Protein AF-A0A0U3NGF5-F1 (afdb_monomer_lite)

Radius of gyration: 21.77 Å; chains: 1; bounding box: 47×37×64 Å

InterPro domains:
  IPR000551 MerR-type HTH domain [PF13411] (2-47)
  IPR000551 MerR-type HTH domain [PS50937] (1-52)
  IPR009061 Putative DNA-binding domain superfamily [SSF46955] (2-95)
  IPR047057 MerR transcriptional regulator [PTHR30204] (2-92)

Secondary structure (DSSP, 8-state):
-HHHHHTTSS-EEE-TTS-EEE-THHHHHHHHHHHHHHTT--HHHHHHS-HHHHSSTT----HHHHHHHHHHHHHHHHHHHHHHHHHHHHHHHHHHHHTT--

Structure (mmCIF, N/CA/C/O backbone):
data_AF-A0A0U3NGF5-F1
#
_entry.id   AF-A0A0U3NGF5-F1
#
loop_
_atom_site.group_PDB
_atom_site.id
_atom_site.type_symbol
_atom_site.label_atom_id
_atom_site.label_alt_id
_atom_site.label_comp_id
_atom_site.label_asym_id
_atom_site.label_entity_id
_atom_site.label_seq_id
_atom_site.pdbx_PDB_ins_code
_atom_site.Cartn_x
_atom_site.Cartn_y
_atom_site.Cartn_z
_atom_site.occupancy
_atom_site.B_iso_or_equiv
_atom_site.auth_seq_id
_atom_site.auth_comp_id
_atom_site.auth_asym_id
_atom_site.auth_atom_id
_atom_site.pdbx_PDB_model_num
ATOM 1 N N . MET A 1 1 ? 10.186 -15.246 -5.163 1.00 64.12 1 MET A N 1
ATOM 2 C CA . MET A 1 1 ? 10.556 -15.187 -6.600 1.00 64.12 1 MET A CA 1
ATOM 3 C C . MET A 1 1 ? 9.510 -15.867 -7.487 1.00 64.12 1 MET A C 1
ATOM 5 O O . MET A 1 1 ? 8.837 -15.147 -8.202 1.00 64.12 1 MET A O 1
ATOM 9 N N . ARG A 1 2 ? 9.282 -17.195 -7.412 1.00 70.50 2 ARG A N 1
ATOM 10 C CA . ARG A 1 2 ? 8.282 -17.884 -8.273 1.00 70.50 2 ARG A CA 1
ATOM 11 C C . ARG A 1 2 ? 6.847 -17.351 -8.148 1.00 70.50 2 ARG A C 1
ATOM 13 O O . ARG A 1 2 ? 6.159 -17.255 -9.151 1.00 70.50 2 ARG A O 1
ATOM 20 N N . HIS A 1 3 ? 6.423 -16.982 -6.940 1.00 71.56 3 HIS A N 1
ATOM 21 C CA . HIS A 1 3 ? 5.113 -16.365 -6.711 1.00 71.56 3 HIS A CA 1
ATOM 22 C C . HIS A 1 3 ? 4.965 -15.029 -7.468 1.00 71.56 3 HIS A C 1
ATOM 24 O O . HIS A 1 3 ? 3.988 -14.829 -8.173 1.00 71.56 3 HIS A O 1
ATOM 30 N N . TYR A 1 4 ? 5.985 -14.165 -7.427 1.00 66.75 4 TYR A N 1
ATOM 31 C CA . TYR A 1 4 ? 5.991 -12.882 -8.142 1.00 66.75 4 TYR A CA 1
ATOM 32 C C . TYR A 1 4 ? 6.118 -13.030 -9.669 1.00 66.75 4 TYR A C 1
ATOM 34 O O . TYR A 1 4 ? 5.528 -12.250 -10.405 1.00 66.75 4 TYR A O 1
ATOM 42 N N . ASP A 1 5 ? 6.840 -14.048 -10.145 1.00 63.97 5 ASP A N 1
ATOM 43 C CA . ASP A 1 5 ? 6.903 -14.424 -11.569 1.00 63.97 5 ASP A CA 1
ATOM 44 C C . ASP A 1 5 ? 5.527 -14.872 -12.091 1.00 63.97 5 ASP A C 1
ATOM 46 O O . ASP A 1 5 ? 5.074 -14.407 -13.131 1.00 63.97 5 ASP A O 1
ATOM 50 N N . GLY A 1 6 ? 4.801 -15.693 -11.321 1.00 61.81 6 GLY A N 1
ATOM 51 C CA . GLY A 1 6 ? 3.426 -16.087 -11.655 1.00 61.81 6 GLY A CA 1
ATOM 52 C C . GLY A 1 6 ? 2.427 -14.924 -11.655 1.00 61.81 6 GLY A C 1
ATOM 53 O O . GLY A 1 6 ? 1.441 -14.963 -12.383 1.00 61.81 6 GLY A O 1
ATOM 54 N N . LEU A 1 7 ? 2.702 -13.873 -10.880 1.00 65.75 7 LEU A N 1
ATOM 55 C CA . LEU A 1 7 ? 1.895 -12.651 -10.828 1.00 65.75 7 LEU A CA 1
ATOM 56 C C . LEU A 1 7 ? 2.300 -11.606 -11.883 1.00 65.75 7 LEU A C 1
ATOM 58 O O . LEU A 1 7 ? 1.689 -10.541 -11.938 1.00 65.75 7 LEU A O 1
ATOM 62 N N . GLY A 1 8 ? 3.313 -11.882 -12.715 1.00 66.81 8 GLY A N 1
ATOM 63 C CA . GLY A 1 8 ? 3.821 -10.948 -13.729 1.00 66.81 8 GLY A CA 1
ATOM 64 C C . GLY A 1 8 ? 4.616 -9.763 -13.164 1.00 66.81 8 GLY A C 1
ATOM 65 O O . GLY A 1 8 ? 4.973 -8.858 -13.909 1.00 66.81 8 GLY A O 1
ATOM 66 N N . LEU A 1 9 ? 4.911 -9.776 -11.861 1.00 65.94 9 LEU A N 1
ATOM 67 C CA . LEU A 1 9 ? 5.679 -8.744 -11.156 1.00 65.94 9 LEU A CA 1
ATOM 68 C C . LEU A 1 9 ? 7.191 -8.873 -11.383 1.00 65.94 9 LEU A C 1
ATOM 70 O O . LEU A 1 9 ? 7.933 -7.908 -11.229 1.00 65.94 9 LEU A O 1
ATOM 74 N N . LEU A 1 10 ? 7.653 -10.070 -11.747 1.00 69.88 10 LEU A N 1
ATOM 75 C CA . LEU A 1 10 ? 9.025 -10.333 -12.165 1.00 69.88 10 LEU A CA 1
ATOM 76 C C . LEU A 1 10 ? 9.004 -11.015 -13.526 1.00 69.88 10 LEU A C 1
ATOM 78 O O . LEU A 1 10 ? 8.241 -11.953 -13.731 1.00 69.88 10 LEU A O 1
ATOM 82 N N . GLN A 1 11 ? 9.893 -10.603 -14.427 1.00 66.12 11 GLN A N 1
ATOM 83 C CA . GLN A 1 11 ? 10.142 -11.348 -15.658 1.00 66.12 11 GLN A CA 1
ATOM 84 C C . GLN A 1 11 ? 11.303 -12.320 -15.454 1.00 66.12 11 GLN A C 1
ATOM 86 O O . GLN A 1 11 ? 12.463 -11.914 -15.306 1.00 66.12 11 GLN A O 1
ATOM 91 N N . SER A 1 12 ? 10.999 -13.617 -15.466 1.00 71.19 12 SER A N 1
ATOM 92 C CA . SER A 1 12 ? 12.008 -14.648 -15.692 1.00 71.19 12 SER A CA 1
ATOM 93 C C . SER A 1 12 ? 12.272 -14.838 -17.186 1.00 71.19 12 SER A C 1
ATOM 95 O O . SER A 1 12 ? 11.398 -14.658 -18.030 1.00 71.19 12 SER A O 1
ATOM 97 N N . PHE A 1 13 ? 13.498 -15.229 -17.520 1.00 73.69 13 PHE A N 1
ATOM 98 C CA . PHE A 1 13 ? 13.841 -15.737 -18.845 1.00 73.69 13 PHE A CA 1
ATOM 99 C C . PHE A 1 13 ? 14.357 -17.167 -18.710 1.00 73.69 13 PHE A C 1
ATOM 101 O O . PHE A 1 13 ? 14.879 -17.561 -17.661 1.00 73.69 13 PHE A O 1
ATOM 108 N N . ARG A 1 14 ? 14.185 -17.971 -19.759 1.00 77.88 14 ARG A N 1
ATOM 109 C CA . ARG A 1 14 ? 14.779 -19.308 -19.807 1.00 77.88 14 ARG A CA 1
ATOM 110 C C . ARG A 1 14 ? 16.243 -19.164 -20.199 1.00 77.88 14 ARG A C 1
ATOM 112 O O . ARG A 1 14 ? 16.543 -18.535 -21.207 1.00 77.88 14 ARG A O 1
ATOM 119 N N . ALA A 1 15 ? 17.135 -19.691 -19.369 1.00 73.88 15 ALA A N 1
ATOM 120 C CA . ALA A 1 15 ? 18.531 -19.858 -19.745 1.00 73.88 15 ALA A CA 1
ATOM 121 C C . ALA A 1 15 ? 18.685 -21.102 -20.637 1.00 73.88 15 ALA A C 1
ATOM 123 O O . ALA A 1 15 ? 17.798 -21.957 -20.664 1.00 73.88 15 ALA A O 1
ATOM 124 N N . ASP A 1 16 ? 19.820 -21.220 -21.323 1.00 77.31 16 ASP A N 1
ATOM 125 C CA . ASP A 1 16 ? 20.103 -22.309 -22.277 1.00 77.31 16 ASP A CA 1
ATOM 126 C C . ASP A 1 16 ? 20.035 -23.710 -21.644 1.00 77.31 16 ASP A C 1
ATOM 128 O O . ASP A 1 16 ? 19.823 -24.708 -22.322 1.00 77.31 16 ASP A O 1
ATOM 132 N N . ASN A 1 17 ? 20.146 -23.786 -20.316 1.00 78.94 17 ASN A N 1
ATOM 133 C CA . ASN A 1 17 ? 19.996 -25.009 -19.530 1.00 78.94 17 ASN A CA 1
ATOM 134 C C . ASN A 1 17 ? 18.535 -25.341 -19.151 1.00 78.94 1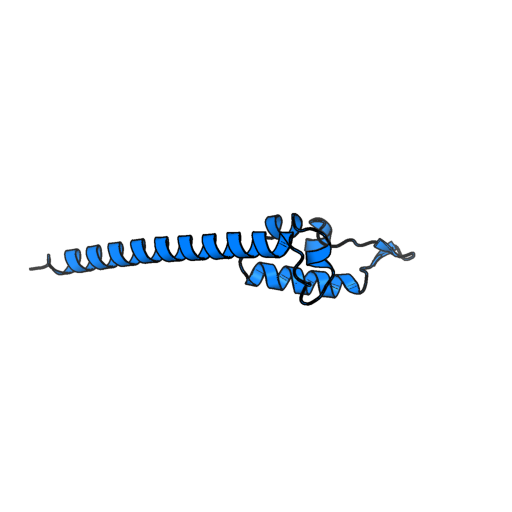7 ASN A C 1
ATOM 136 O O . ASN A 1 17 ? 18.301 -26.231 -18.338 1.00 78.94 17 ASN A O 1
ATOM 140 N N . GLY A 1 18 ? 17.549 -24.605 -19.670 1.00 75.00 18 GLY A N 1
ATOM 141 C CA . GLY A 1 18 ? 16.121 -24.817 -19.408 1.00 75.00 18 GLY A CA 1
ATOM 142 C C . GLY A 1 18 ? 15.619 -24.287 -18.059 1.00 75.00 18 GLY A C 1
ATOM 143 O O . GLY A 1 18 ? 14.409 -24.284 -17.816 1.00 75.00 18 GLY A O 1
ATOM 144 N N . TYR A 1 19 ? 16.503 -23.785 -17.190 1.00 77.50 19 TYR A N 1
ATOM 145 C CA . TYR A 1 19 ? 16.118 -23.228 -15.894 1.00 77.50 19 TYR A CA 1
ATOM 146 C C . TYR A 1 19 ? 15.659 -21.768 -16.012 1.00 77.50 19 TYR A C 1
ATOM 148 O O . TYR A 1 19 ? 16.141 -20.995 -16.845 1.00 77.50 19 TYR A O 1
ATOM 156 N N . ARG A 1 20 ? 14.733 -21.362 -15.130 1.00 76.12 20 ARG A N 1
ATOM 157 C CA . ARG A 1 20 ? 14.337 -19.952 -14.987 1.00 76.12 20 ARG A CA 1
ATOM 158 C C . ARG A 1 20 ? 15.475 -19.166 -14.362 1.00 76.12 20 ARG A C 1
ATOM 160 O O . ARG A 1 20 ? 15.879 -19.436 -13.230 1.00 76.12 20 ARG A O 1
ATOM 167 N N . ARG A 1 21 ? 15.935 -18.153 -15.083 1.00 77.19 21 ARG A N 1
ATOM 168 C CA . ARG A 1 21 ? 16.920 -17.195 -14.611 1.00 77.19 21 ARG A CA 1
ATOM 169 C C . ARG A 1 21 ? 16.253 -15.835 -14.445 1.00 77.19 21 ARG A C 1
ATOM 171 O O . ARG A 1 21 ? 15.441 -15.408 -15.262 1.00 77.19 21 ARG A O 1
ATOM 178 N N . PHE A 1 22 ? 16.602 -15.167 -13.356 1.00 73.25 22 PHE A N 1
ATOM 179 C CA . PHE A 1 22 ? 16.149 -13.818 -13.052 1.00 73.25 22 PHE A CA 1
ATOM 180 C C . PHE A 1 22 ? 17.307 -12.850 -13.287 1.00 73.25 22 PHE A C 1
ATOM 182 O O . PHE A 1 22 ? 18.471 -13.175 -13.028 1.00 73.25 22 PHE A O 1
ATOM 189 N N . ARG A 1 23 ? 17.011 -11.659 -13.812 1.00 72.75 23 ARG A N 1
ATOM 190 C CA . ARG A 1 23 ? 18.017 -10.595 -13.928 1.00 72.75 23 ARG A CA 1
ATOM 191 C C . ARG A 1 23 ? 18.425 -10.145 -12.521 1.00 72.75 23 ARG A C 1
ATOM 193 O O . ARG A 1 23 ? 17.621 -10.236 -11.601 1.00 72.75 23 ARG A O 1
ATOM 200 N N . ARG A 1 24 ? 19.641 -9.609 -12.339 1.00 71.81 24 ARG A N 1
ATOM 201 C CA . ARG A 1 24 ? 20.075 -9.084 -11.022 1.00 71.81 24 ARG A CA 1
ATOM 202 C C . ARG A 1 24 ? 19.104 -8.027 -10.469 1.00 71.81 24 ARG A C 1
ATOM 204 O O . ARG A 1 24 ? 18.858 -8.001 -9.271 1.00 71.81 24 ARG A O 1
ATOM 211 N N . VAL A 1 25 ? 18.475 -7.251 -11.357 1.00 70.06 25 VAL A N 1
ATOM 212 C CA . VAL A 1 25 ? 17.437 -6.255 -11.026 1.00 70.06 25 VAL A CA 1
ATOM 213 C C . VAL A 1 25 ? 16.199 -6.862 -10.353 1.00 70.06 25 VAL A C 1
ATOM 215 O O . VAL A 1 25 ? 15.494 -6.158 -9.644 1.00 70.06 25 VAL A O 1
ATOM 218 N N . ALA A 1 26 ? 15.949 -8.168 -10.512 1.00 74.06 26 ALA A N 1
ATOM 219 C CA . ALA A 1 26 ? 14.818 -8.843 -9.881 1.00 74.06 26 ALA A CA 1
ATOM 220 C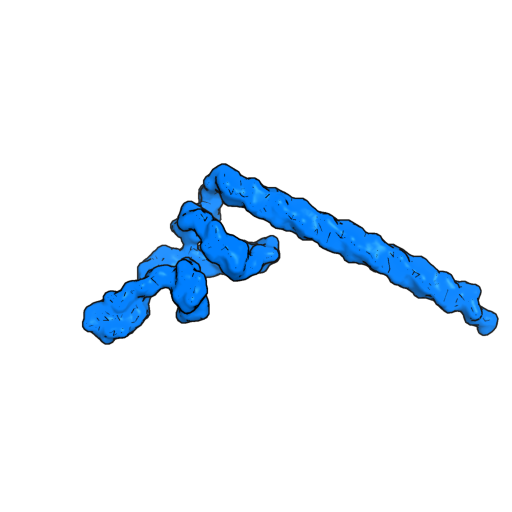 C . ALA A 1 26 ? 14.921 -8.843 -8.351 1.00 74.06 26 ALA A C 1
ATOM 222 O O . ALA A 1 26 ? 13.903 -8.858 -7.668 1.00 74.06 26 ALA A O 1
ATOM 223 N N . VAL A 1 27 ? 16.138 -8.814 -7.797 1.00 77.56 27 VAL A N 1
ATOM 224 C CA . VAL A 1 27 ? 16.330 -8.701 -6.343 1.00 77.56 27 VAL A CA 1
ATOM 225 C C . VAL A 1 27 ? 15.869 -7.328 -5.856 1.00 77.56 27 VAL A C 1
ATOM 227 O O . VAL A 1 27 ? 15.102 -7.255 -4.899 1.00 77.56 27 VAL A O 1
ATOM 230 N N . VAL A 1 28 ? 16.253 -6.266 -6.571 1.00 74.81 28 VAL A N 1
ATOM 231 C CA . VAL A 1 28 ? 15.830 -4.885 -6.291 1.00 74.81 28 VAL A CA 1
ATOM 232 C C . VAL A 1 28 ? 14.311 -4.747 -6.427 1.00 74.81 28 VAL A C 1
ATOM 234 O O . VAL A 1 28 ? 13.661 -4.217 -5.532 1.00 74.81 28 VAL A O 1
ATOM 237 N N . GLN A 1 29 ? 13.721 -5.321 -7.481 1.00 74.69 29 GLN A N 1
ATOM 238 C CA . GLN A 1 29 ? 12.266 -5.361 -7.670 1.00 74.69 29 GLN A CA 1
ATOM 239 C C . GLN A 1 29 ? 11.549 -6.034 -6.492 1.00 74.69 29 GLN A C 1
ATOM 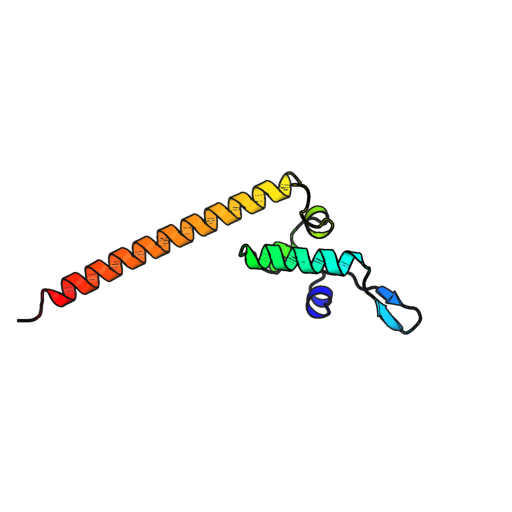241 O O . GLN A 1 29 ? 10.560 -5.506 -5.993 1.00 74.69 29 GLN A O 1
ATOM 246 N N . VAL A 1 30 ? 12.051 -7.174 -6.000 1.00 79.81 30 VAL A N 1
ATOM 247 C CA . VAL A 1 30 ? 11.449 -7.870 -4.848 1.00 79.81 30 VAL A CA 1
ATOM 248 C C . VAL A 1 30 ? 11.544 -7.045 -3.569 1.00 79.81 30 VAL A C 1
ATOM 250 O O . VAL A 1 30 ? 10.560 -6.973 -2.834 1.00 79.81 30 VAL A O 1
ATOM 253 N N . GLN A 1 31 ? 12.693 -6.423 -3.299 1.00 79.62 31 GLN A N 1
ATOM 254 C CA . GLN A 1 31 ? 12.853 -5.546 -2.135 1.00 79.62 31 GLN A CA 1
ATOM 255 C C . GLN A 1 31 ? 11.877 -4.368 -2.197 1.00 79.62 31 GLN A C 1
ATOM 257 O O . GLN A 1 31 ? 11.279 -4.004 -1.186 1.00 79.62 31 GLN A O 1
ATOM 262 N N . GLN A 1 32 ? 11.653 -3.822 -3.391 1.00 77.19 32 GLN A N 1
ATOM 263 C CA . GLN A 1 32 ? 10.748 -2.698 -3.577 1.00 77.19 32 GLN A CA 1
ATOM 264 C C . GLN A 1 32 ? 9.276 -3.095 -3.446 1.00 77.19 32 GLN A C 1
ATOM 266 O O . GLN A 1 32 ? 8.529 -2.410 -2.750 1.00 77.19 32 GLN A O 1
ATOM 271 N N . ILE A 1 33 ? 8.884 -4.253 -3.988 1.00 79.69 33 ILE A N 1
ATOM 272 C CA . ILE A 1 33 ? 7.566 -4.855 -3.737 1.00 79.69 33 ILE A CA 1
ATOM 273 C C . ILE A 1 33 ? 7.351 -5.021 -2.228 1.00 79.69 33 ILE A C 1
ATOM 275 O O . ILE A 1 33 ? 6.331 -4.580 -1.712 1.00 79.69 33 ILE A O 1
ATOM 279 N N . GLN A 1 34 ? 8.323 -5.579 -1.497 1.00 81.81 34 GLN A N 1
ATOM 280 C CA . GLN A 1 34 ? 8.214 -5.745 -0.043 1.00 81.81 34 GLN A CA 1
ATOM 281 C C . GLN A 1 34 ? 8.024 -4.415 0.695 1.00 81.81 34 GLN A C 1
ATOM 283 O O . GLN A 1 34 ? 7.203 -4.355 1.604 1.00 81.81 34 GLN A O 1
ATOM 288 N N . ARG A 1 35 ? 8.712 -3.338 0.292 1.00 80.25 35 ARG A N 1
ATOM 289 C CA . ARG A 1 35 ? 8.506 -2.008 0.894 1.00 80.25 35 ARG A CA 1
ATOM 290 C C . ARG A 1 35 ? 7.082 -1.495 0.694 1.00 80.25 35 ARG A C 1
ATOM 292 O O . ARG A 1 35 ? 6.511 -0.955 1.636 1.00 80.25 35 ARG A O 1
ATOM 299 N N . PHE A 1 36 ? 6.498 -1.681 -0.489 1.00 79.38 36 PHE A N 1
ATOM 300 C CA . PHE A 1 36 ? 5.107 -1.290 -0.735 1.00 79.38 36 PHE A CA 1
ATOM 301 C C . PHE A 1 36 ? 4.119 -2.130 0.073 1.00 79.38 36 PHE A C 1
ATOM 303 O O . PHE A 1 36 ? 3.190 -1.576 0.653 1.00 79.38 36 PHE A O 1
ATOM 310 N N . LEU A 1 37 ? 4.354 -3.438 0.194 1.00 82.62 37 LEU A N 1
ATOM 311 C CA . LEU A 1 37 ? 3.529 -4.291 1.051 1.00 82.62 37 LEU A CA 1
ATOM 312 C C . LEU A 1 37 ? 3.593 -3.843 2.520 1.00 82.62 37 LEU A C 1
ATOM 314 O O . LEU A 1 37 ? 2.560 -3.745 3.174 1.00 82.62 37 LEU A O 1
ATOM 318 N N . THR A 1 38 ? 4.779 -3.488 3.025 1.00 82.00 38 THR A N 1
ATOM 319 C CA . THR A 1 38 ? 4.936 -2.929 4.381 1.00 82.00 38 THR A CA 1
ATOM 320 C C . THR A 1 38 ? 4.258 -1.566 4.536 1.00 82.00 38 THR A C 1
ATOM 322 O O . THR A 1 38 ? 3.726 -1.268 5.600 1.00 82.00 38 THR A O 1
ATOM 325 N N . ALA A 1 39 ? 4.227 -0.749 3.481 1.00 78.19 39 ALA A N 1
ATOM 326 C CA . ALA A 1 39 ? 3.484 0.513 3.452 1.00 78.19 39 ALA A CA 1
ATOM 327 C C . ALA A 1 39 ? 1.957 0.320 3.320 1.00 78.19 39 ALA A C 1
ATOM 329 O O . ALA A 1 39 ? 1.213 1.295 3.249 1.00 78.19 39 ALA A O 1
ATOM 330 N N . GLY A 1 40 ? 1.484 -0.929 3.289 1.00 77.25 40 GLY A N 1
ATOM 331 C CA . GLY A 1 40 ? 0.070 -1.272 3.283 1.00 77.25 40 GLY A CA 1
ATOM 332 C C . GLY A 1 40 ? -0.549 -1.378 1.895 1.00 77.25 40 GLY A C 1
ATOM 333 O O . GLY A 1 40 ? -1.770 -1.437 1.815 1.00 77.25 40 GLY A O 1
ATOM 334 N N . PHE A 1 41 ? 0.234 -1.396 0.815 1.00 80.56 41 PHE A N 1
ATOM 335 C CA . PHE A 1 41 ? -0.289 -1.696 -0.520 1.00 80.56 41 PHE A CA 1
ATOM 336 C C . PHE A 1 41 ? -0.518 -3.199 -0.695 1.00 80.56 41 PHE A C 1
ATOM 338 O O . PHE A 1 41 ? 0.175 -4.035 -0.116 1.00 80.56 41 PHE A O 1
ATOM 345 N N . THR A 1 42 ? -1.481 -3.550 -1.533 1.00 81.56 42 THR A N 1
ATOM 346 C CA . THR A 1 42 ? -1.763 -4.922 -1.954 1.00 81.56 42 THR A CA 1
ATOM 347 C C . THR A 1 42 ? -0.891 -5.322 -3.144 1.00 81.56 42 THR A C 1
ATOM 349 O O . THR A 1 42 ? -0.356 -4.486 -3.873 1.00 81.56 42 THR A O 1
ATOM 352 N N . LEU A 1 43 ? -0.759 -6.628 -3.387 1.00 77.31 43 LEU A N 1
ATOM 353 C CA . LEU A 1 43 ? -0.026 -7.134 -4.555 1.00 77.31 43 LEU A CA 1
ATOM 354 C C . LEU A 1 43 ? -0.659 -6.711 -5.888 1.00 77.31 43 LEU A C 1
ATOM 356 O O . LEU A 1 43 ? 0.057 -6.546 -6.874 1.00 77.31 43 LEU A O 1
ATOM 360 N N . GLU A 1 44 ? -1.979 -6.535 -5.918 1.00 77.75 44 GLU A N 1
ATOM 361 C CA . GLU A 1 44 ? -2.725 -6.088 -7.097 1.00 77.75 44 GLU A CA 1
ATOM 362 C C . GLU A 1 44 ? -2.428 -4.620 -7.413 1.00 77.75 44 GLU A C 1
ATOM 364 O O . GLU A 1 44 ? -2.097 -4.297 -8.555 1.00 77.75 44 GLU A O 1
ATOM 369 N N . GLU A 1 45 ? -2.425 -3.754 -6.394 1.00 75.50 45 GLU A N 1
ATOM 370 C CA . GLU A 1 45 ? -1.997 -2.357 -6.530 1.00 75.50 45 GLU A CA 1
ATOM 371 C C . GLU A 1 45 ? -0.541 -2.290 -7.001 1.00 75.50 45 GLU A C 1
ATOM 373 O O . GLU A 1 45 ? -0.244 -1.625 -7.990 1.00 75.50 45 GLU A O 1
ATOM 378 N N . VAL A 1 46 ? 0.360 -3.066 -6.390 1.00 77.38 46 VAL A N 1
ATOM 379 C CA . VAL A 1 46 ? 1.780 -3.076 -6.777 1.00 77.38 46 VAL A CA 1
ATOM 380 C C . VAL A 1 46 ? 1.987 -3.565 -8.215 1.00 77.38 46 VAL A C 1
ATOM 382 O O . VAL A 1 46 ? 2.889 -3.090 -8.903 1.00 77.38 46 VAL A O 1
ATOM 385 N N . ARG A 1 47 ? 1.139 -4.473 -8.711 1.00 74.50 47 ARG A N 1
ATOM 386 C CA . ARG A 1 47 ? 1.161 -4.924 -10.112 1.00 74.50 47 ARG A CA 1
ATOM 387 C C . ARG A 1 47 ? 0.688 -3.853 -11.090 1.00 74.50 47 ARG A C 1
ATOM 389 O O . ARG A 1 47 ? 1.148 -3.844 -12.230 1.00 74.50 47 ARG A O 1
ATOM 396 N N . SER A 1 48 ? -0.208 -2.969 -10.663 1.00 72.88 48 SER A N 1
ATOM 397 C CA . SER A 1 48 ? -0.659 -1.835 -11.475 1.00 72.88 48 SER A CA 1
ATOM 398 C C . SER A 1 48 ? 0.389 -0.721 -11.595 1.00 72.88 48 SER A C 1
ATOM 400 O O . SER A 1 48 ? 0.228 0.189 -12.407 1.00 72.88 48 SER A O 1
ATOM 402 N N . PHE A 1 49 ? 1.475 -0.783 -10.815 1.00 73.25 49 PHE A N 1
ATOM 403 C CA . PHE A 1 49 ? 2.469 0.279 -10.799 1.00 73.25 49 PHE A CA 1
ATOM 404 C C . PHE A 1 49 ? 3.316 0.318 -12.079 1.00 73.25 49 PHE A C 1
ATOM 406 O O . PHE A 1 49 ? 3.754 -0.723 -12.580 1.00 73.25 49 PHE A O 1
ATOM 413 N N . PRO A 1 50 ? 3.608 1.524 -12.600 1.00 66.88 50 PRO A N 1
ATOM 414 C CA . PRO A 1 50 ? 4.485 1.687 -13.747 1.00 66.88 50 PRO A CA 1
ATOM 415 C C . PRO A 1 50 ? 5.899 1.178 -13.438 1.00 66.88 50 PRO A C 1
ATOM 417 O O . PRO A 1 50 ? 6.383 1.243 -12.308 1.00 66.88 50 PRO A O 1
ATOM 420 N N . GLY A 1 51 ? 6.604 0.695 -14.467 1.00 66.88 51 GLY A N 1
ATOM 421 C CA . GLY A 1 51 ? 7.920 0.058 -14.316 1.00 66.88 51 GLY A CA 1
ATOM 422 C C . GLY A 1 51 ? 8.983 0.936 -13.640 1.00 66.88 51 GLY A C 1
ATOM 423 O O . GLY A 1 51 ? 9.890 0.410 -12.997 1.00 66.88 51 GLY A O 1
ATOM 424 N N . CYS A 1 52 ? 8.849 2.263 -13.701 1.00 67.56 52 CYS A N 1
ATOM 425 C CA . CYS A 1 52 ? 9.706 3.201 -12.972 1.00 67.56 52 CYS A CA 1
ATOM 426 C C . CYS A 1 52 ? 9.659 3.009 -11.444 1.00 67.56 52 CYS A C 1
ATOM 428 O O . CYS A 1 52 ? 10.659 3.241 -10.768 1.00 67.56 52 CYS A O 1
ATOM 430 N N . MET A 1 53 ? 8.540 2.512 -10.909 1.00 64.94 53 MET A N 1
ATOM 431 C CA . MET A 1 53 ? 8.341 2.251 -9.485 1.00 64.94 53 MET A CA 1
ATOM 432 C C . MET A 1 53 ? 9.019 0.957 -9.010 1.00 64.94 53 MET A C 1
ATOM 434 O O . MET A 1 53 ? 9.367 0.826 -7.837 1.00 64.94 53 MET A O 1
ATOM 438 N N . LEU A 1 54 ? 9.227 0.007 -9.926 1.00 65.75 54 LEU A N 1
ATOM 439 C CA . LEU A 1 54 ? 9.784 -1.317 -9.634 1.00 65.75 54 LEU A CA 1
ATOM 440 C C . LEU A 1 54 ? 11.301 -1.389 -9.875 1.00 65.75 54 LEU A C 1
ATOM 442 O O . LEU A 1 54 ? 11.968 -2.266 -9.335 1.00 65.75 54 LEU A O 1
ATOM 446 N N . MET A 1 55 ? 11.862 -0.495 -10.693 1.00 60.88 55 MET A N 1
ATOM 447 C CA . MET A 1 55 ? 13.222 -0.646 -11.234 1.00 60.88 55 MET A CA 1
ATOM 448 C C . MET A 1 55 ? 14.333 0.045 -10.429 1.00 60.88 55 MET A C 1
ATOM 450 O O . MET A 1 55 ? 15.504 -0.171 -10.738 1.00 60.88 55 MET A O 1
ATOM 454 N N . ILE A 1 56 ? 14.013 0.855 -9.414 1.00 57.03 56 ILE A N 1
ATOM 455 C CA . ILE A 1 56 ? 15.010 1.629 -8.656 1.00 57.03 56 ILE A CA 1
ATOM 456 C C . ILE A 1 56 ? 14.812 1.411 -7.151 1.00 57.03 56 ILE A C 1
ATOM 458 O O . ILE A 1 56 ? 13.729 1.631 -6.607 1.00 57.03 56 ILE A O 1
ATOM 462 N N . GLU A 1 57 ? 15.878 0.999 -6.464 1.00 47.88 57 GLU A N 1
ATOM 463 C CA . GLU A 1 57 ? 15.920 0.937 -5.003 1.00 47.88 57 GLU A CA 1
ATOM 464 C C . GLU A 1 57 ? 15.824 2.367 -4.450 1.00 47.88 57 GLU A C 1
ATOM 466 O O . GLU A 1 57 ? 16.680 3.205 -4.722 1.00 47.88 57 GLU A O 1
ATOM 471 N N . GLY A 1 58 ? 14.736 2.682 -3.742 1.00 52.22 58 GLY A N 1
ATOM 472 C CA . GLY A 1 58 ? 14.435 4.070 -3.357 1.00 52.22 58 GLY A CA 1
ATOM 473 C C . GLY A 1 58 ? 13.821 4.915 -4.479 1.00 52.22 58 GLY A C 1
ATOM 474 O O . GLY A 1 58 ? 13.971 6.132 -4.448 1.00 52.22 58 GLY A O 1
ATOM 475 N N . ALA A 1 59 ? 13.166 4.255 -5.449 1.00 50.56 59 ALA A N 1
ATOM 476 C CA . ALA A 1 59 ? 12.560 4.803 -6.662 1.00 50.56 59 ALA A CA 1
ATOM 477 C C . ALA A 1 59 ? 12.292 6.308 -6.613 1.00 50.56 59 ALA A C 1
ATOM 479 O O . ALA A 1 59 ? 11.372 6.772 -5.937 1.00 50.56 59 ALA A O 1
ATOM 480 N N . ALA A 1 60 ? 13.129 7.040 -7.357 1.00 46.84 60 ALA A N 1
ATOM 481 C CA . ALA A 1 60 ? 12.952 8.447 -7.662 1.00 46.84 60 ALA A CA 1
ATOM 482 C C . ALA A 1 60 ? 11.477 8.688 -7.981 1.00 46.84 60 ALA A C 1
ATOM 484 O O . ALA A 1 60 ? 10.919 8.012 -8.846 1.00 46.84 60 ALA A O 1
ATOM 485 N N . LEU A 1 61 ? 10.856 9.586 -7.213 1.00 51.62 61 LEU A N 1
ATOM 486 C CA . LEU A 1 61 ? 9.437 9.901 -7.279 1.00 51.62 61 LEU A CA 1
ATOM 487 C C . LEU A 1 61 ? 9.059 10.318 -8.702 1.00 51.62 61 LEU A C 1
ATOM 489 O O . LEU A 1 61 ? 9.076 11.502 -9.036 1.00 51.62 61 LEU A O 1
ATOM 493 N N . CYS A 1 62 ? 8.681 9.356 -9.539 1.00 60.59 62 CYS A N 1
ATOM 494 C CA . CYS A 1 62 ? 7.873 9.655 -10.702 1.00 60.59 62 CYS A CA 1
ATOM 495 C C . CYS A 1 62 ? 6.607 10.340 -10.190 1.00 60.59 62 CYS A C 1
ATOM 497 O O . CYS A 1 62 ? 6.075 10.006 -9.125 1.00 60.59 62 CYS A O 1
ATOM 499 N N . THR A 1 63 ? 6.158 11.356 -10.909 1.00 63.94 63 THR A N 1
ATOM 500 C CA . THR A 1 63 ? 5.014 12.173 -10.511 1.00 63.94 63 THR A CA 1
ATOM 501 C C . THR A 1 63 ? 3.762 11.330 -10.283 1.00 63.94 63 THR A C 1
ATOM 503 O O . THR A 1 63 ? 3.030 11.609 -9.333 1.00 63.94 63 THR A O 1
ATOM 506 N N . GLU A 1 64 ? 3.568 10.252 -11.055 1.00 62.41 64 GLU A N 1
ATOM 507 C CA . GLU A 1 64 ? 2.453 9.320 -10.846 1.00 62.41 64 GLU A CA 1
ATOM 508 C C . GLU A 1 64 ? 2.553 8.578 -9.502 1.00 62.41 64 GLU A C 1
ATOM 510 O O . GLU A 1 64 ? 1.561 8.430 -8.790 1.00 62.41 64 GLU A O 1
ATOM 515 N N . THR A 1 65 ? 3.762 8.186 -9.089 1.00 66.25 65 THR A N 1
ATOM 516 C CA . THR A 1 65 ? 4.009 7.477 -7.823 1.00 66.25 65 THR A CA 1
ATOM 517 C C . THR A 1 65 ? 3.624 8.305 -6.608 1.00 66.25 65 THR A C 1
ATOM 519 O O . THR A 1 65 ? 3.040 7.798 -5.650 1.00 66.25 65 THR A O 1
ATOM 522 N N . LYS A 1 66 ? 3.941 9.602 -6.644 1.00 73.06 66 LYS A N 1
ATOM 523 C CA . LYS A 1 66 ? 3.679 10.506 -5.522 1.00 73.06 66 LYS A CA 1
ATOM 524 C C . LYS A 1 66 ? 2.181 10.667 -5.267 1.00 73.06 66 LYS A C 1
ATOM 526 O O . LYS A 1 66 ? 1.780 10.857 -4.123 1.00 73.06 66 LYS A O 1
ATOM 531 N N . GLN A 1 67 ? 1.364 10.613 -6.317 1.00 77.25 67 GLN A N 1
ATOM 532 C CA . GLN A 1 67 ? -0.083 10.729 -6.190 1.00 77.25 67 GLN A CA 1
ATOM 533 C C . GLN A 1 67 ? -0.689 9.468 -5.563 1.00 77.25 67 GLN A C 1
ATOM 535 O O . GLN A 1 67 ? -1.362 9.578 -4.541 1.00 77.25 67 GLN A O 1
ATOM 540 N N . ALA A 1 68 ? -0.336 8.282 -6.070 1.00 74.69 68 ALA A N 1
ATOM 541 C CA . ALA A 1 68 ? -0.796 7.006 -5.510 1.00 74.69 68 ALA A CA 1
ATOM 542 C C . ALA A 1 68 ? -0.403 6.833 -4.028 1.00 74.69 68 ALA A C 1
ATOM 544 O O . ALA A 1 68 ? -1.188 6.350 -3.213 1.00 74.69 68 ALA A O 1
ATOM 545 N N . GLN A 1 69 ? 0.799 7.280 -3.644 1.00 73.88 69 GLN A N 1
ATOM 546 C CA . GLN A 1 69 ? 1.237 7.274 -2.243 1.00 73.88 69 GLN A CA 1
ATOM 547 C C . GLN A 1 69 ? 0.399 8.188 -1.346 1.00 73.88 69 GLN A C 1
ATOM 549 O O . GLN A 1 69 ? 0.076 7.802 -0.224 1.00 73.88 69 GLN A O 1
ATOM 554 N N . ARG A 1 70 ? 0.033 9.384 -1.823 1.00 82.25 70 ARG A N 1
ATOM 555 C CA . ARG A 1 70 ? -0.822 10.306 -1.060 1.00 82.25 70 ARG A CA 1
ATOM 556 C C . ARG A 1 70 ? -2.240 9.780 -0.910 1.00 82.25 70 ARG A C 1
ATOM 558 O O . ARG A 1 70 ? -2.792 9.869 0.177 1.00 82.25 70 ARG A O 1
ATOM 565 N N . GLU A 1 71 ? -2.805 9.218 -1.973 1.00 83.81 71 GLU A N 1
ATOM 566 C CA . GLU A 1 71 ? -4.135 8.604 -1.932 1.00 83.81 71 GLU A CA 1
ATOM 567 C C . GLU A 1 71 ? -4.166 7.438 -0.946 1.00 83.81 71 GLU A C 1
ATOM 569 O O . GLU A 1 71 ? -5.091 7.330 -0.141 1.00 83.81 71 GLU A O 1
ATOM 574 N N . ARG A 1 72 ? -3.110 6.615 -0.928 1.00 82.00 72 ARG A N 1
ATOM 575 C CA . ARG A 1 72 ? -3.000 5.534 0.052 1.00 82.00 72 ARG A CA 1
ATOM 576 C C . ARG A 1 72 ? -2.881 6.050 1.481 1.00 82.00 72 ARG A C 1
ATOM 578 O O . ARG A 1 72 ? -3.528 5.498 2.366 1.00 82.00 72 ARG A O 1
ATOM 585 N N . LEU A 1 73 ? -2.079 7.091 1.705 1.00 85.44 73 LEU A N 1
ATOM 586 C CA . LEU A 1 73 ? -1.949 7.710 3.023 1.00 85.44 73 LEU A CA 1
ATOM 587 C C . LEU A 1 73 ? -3.302 8.236 3.522 1.00 85.44 73 LEU A C 1
ATOM 589 O O . LEU A 1 73 ? -3.699 7.894 4.630 1.00 85.44 73 LEU A O 1
ATOM 593 N N . ALA A 1 74 ? -4.037 8.965 2.679 1.00 88.38 74 ALA A N 1
ATOM 594 C CA . ALA A 1 74 ? -5.363 9.476 3.020 1.00 88.38 74 ALA A CA 1
ATOM 595 C C . ALA A 1 74 ? -6.344 8.341 3.370 1.00 88.38 74 ALA A C 1
ATOM 597 O O . ALA A 1 74 ? -7.048 8.413 4.372 1.00 88.38 74 ALA A O 1
ATOM 598 N N . ALA A 1 75 ? -6.333 7.243 2.606 1.00 85.38 75 ALA A N 1
ATOM 599 C CA . ALA A 1 75 ? -7.174 6.084 2.898 1.00 85.38 75 ALA A CA 1
ATOM 600 C C . ALA A 1 75 ? -6.840 5.426 4.252 1.00 85.38 75 ALA A C 1
ATOM 602 O O . ALA A 1 75 ? -7.741 4.962 4.952 1.00 85.38 75 ALA A O 1
ATOM 603 N N . ILE A 1 76 ? -5.558 5.376 4.631 1.00 86.75 76 ILE A N 1
ATOM 604 C CA . ILE A 1 76 ? -5.128 4.865 5.942 1.00 86.75 76 ILE A CA 1
ATOM 605 C C . ILE A 1 76 ? -5.606 5.798 7.060 1.00 86.75 76 ILE A C 1
ATOM 607 O O . ILE A 1 76 ? -6.151 5.322 8.055 1.00 86.75 76 ILE A O 1
ATOM 611 N N . GLU A 1 77 ? -5.445 7.111 6.893 1.00 92.38 77 GLU A N 1
ATOM 612 C CA . GLU A 1 77 ? -5.908 8.112 7.861 1.00 92.38 77 GLU A CA 1
ATOM 613 C C . GLU A 1 77 ? -7.430 8.031 8.075 1.00 92.38 77 GLU A C 1
ATOM 615 O O . GLU A 1 77 ? -7.895 8.027 9.218 1.00 92.38 77 GLU A O 1
ATOM 620 N N . ASP A 1 78 ? -8.206 7.852 7.002 1.00 92.88 78 A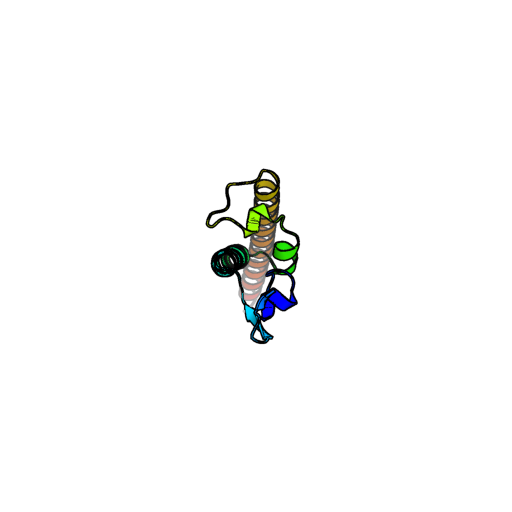SP A N 1
ATOM 621 C CA . ASP A 1 78 ? -9.658 7.662 7.072 1.00 92.88 78 ASP A CA 1
ATOM 622 C C . ASP A 1 78 ? -10.047 6.381 7.823 1.00 92.88 78 ASP A C 1
ATOM 624 O O . ASP A 1 78 ? -10.963 6.389 8.656 1.00 92.88 78 ASP A O 1
ATOM 628 N N . GLN A 1 79 ? -9.341 5.274 7.566 1.00 91.31 79 GLN A N 1
ATOM 629 C CA . GLN A 1 79 ? -9.552 4.011 8.279 1.00 91.31 79 GLN A CA 1
ATOM 630 C C . GLN A 1 79 ? -9.230 4.146 9.767 1.00 91.31 79 GLN A C 1
ATOM 632 O O . GLN A 1 79 ? -10.004 3.681 10.605 1.00 91.31 79 GLN A O 1
ATOM 637 N N . MET A 1 80 ? -8.130 4.818 10.111 1.00 92.81 80 MET A N 1
ATOM 638 C CA . MET A 1 80 ? -7.773 5.099 11.501 1.00 92.81 80 MET A CA 1
ATOM 639 C C . MET A 1 80 ? -8.844 5.945 12.190 1.00 92.81 80 MET A C 1
ATOM 641 O O . MET A 1 80 ? -9.282 5.602 13.287 1.00 92.81 80 MET A O 1
ATOM 645 N N . ALA A 1 81 ? -9.326 7.004 11.537 1.00 94.75 81 ALA A N 1
ATOM 646 C CA . ALA A 1 81 ? -10.386 7.845 12.082 1.00 94.75 81 ALA A CA 1
ATOM 647 C C . ALA A 1 81 ? -11.696 7.063 12.285 1.00 94.75 81 ALA A C 1
ATOM 649 O O . ALA A 1 81 ? -12.398 7.264 13.278 1.00 94.75 81 ALA A O 1
ATOM 650 N N . ALA A 1 82 ? -12.037 6.154 11.36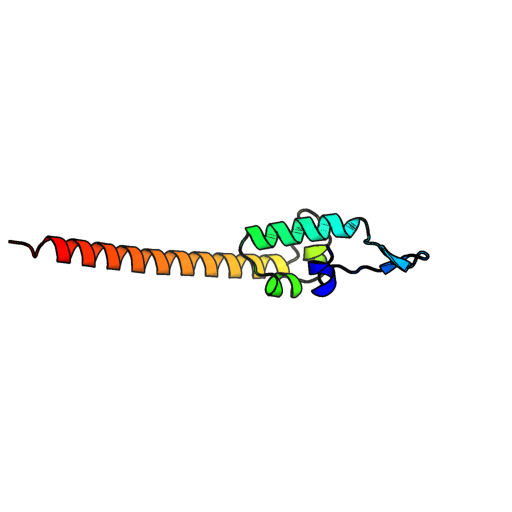6 1.00 93.94 82 ALA A N 1
ATOM 651 C CA . ALA A 1 82 ? -13.201 5.285 11.504 1.00 93.94 82 ALA A CA 1
ATOM 652 C C . ALA A 1 82 ? -13.062 4.310 12.681 1.00 93.94 82 ALA A C 1
ATOM 654 O O . ALA A 1 82 ? -14.002 4.168 13.467 1.00 93.94 82 ALA A O 1
ATOM 655 N N . LEU A 1 83 ? -11.893 3.684 12.832 1.00 95.88 83 LEU A N 1
ATOM 656 C CA . LEU A 1 83 ? -11.603 2.786 13.948 1.00 95.88 83 LEU A CA 1
ATOM 657 C C . LEU A 1 83 ? -11.612 3.523 15.291 1.00 95.88 83 LEU A C 1
ATOM 659 O O . LEU A 1 83 ? -12.170 3.004 16.255 1.00 95.88 83 LEU A O 1
ATOM 663 N N . GLU A 1 84 ? -11.088 4.750 15.358 1.00 96.31 84 GLU A N 1
ATOM 664 C CA . GLU A 1 84 ? -11.127 5.541 16.593 1.00 96.31 84 GLU A CA 1
ATOM 665 C C . GLU A 1 84 ? -12.567 5.904 16.979 1.00 96.31 84 GLU A C 1
ATOM 667 O O . GLU A 1 84 ? -12.948 5.776 18.142 1.00 96.31 84 GLU A O 1
ATOM 672 N N . ARG A 1 85 ? -13.422 6.261 16.009 1.00 95.06 85 ARG A N 1
ATOM 673 C CA . ARG A 1 85 ? -14.854 6.488 16.276 1.00 95.06 85 ARG A CA 1
ATOM 674 C C . ARG A 1 85 ? -15.538 5.241 16.836 1.00 95.06 85 ARG A C 1
ATOM 676 O O . ARG A 1 85 ? -16.306 5.344 17.791 1.00 95.06 85 ARG A O 1
ATOM 683 N N . GLN A 1 86 ? -15.254 4.068 16.270 1.00 94.75 86 GLN A N 1
ATOM 684 C CA . GLN A 1 86 ? -15.792 2.800 16.775 1.00 94.75 86 GLN A CA 1
ATOM 685 C C . GLN A 1 86 ? -15.289 2.495 18.189 1.00 94.75 86 GLN A C 1
ATOM 687 O O . GLN A 1 86 ? -16.072 2.081 19.043 1.00 94.75 86 GLN A O 1
ATOM 692 N N . ARG A 1 87 ? -14.003 2.746 18.456 1.00 94.88 87 ARG A N 1
ATOM 693 C CA . ARG A 1 87 ? -13.393 2.584 19.778 1.00 94.88 87 ARG A CA 1
ATOM 694 C C . ARG A 1 87 ? -14.080 3.461 20.823 1.00 94.88 87 ARG A C 1
ATOM 696 O O . ARG A 1 87 ? -14.454 2.949 21.876 1.00 94.88 87 ARG A O 1
ATOM 703 N N . VAL A 1 88 ? -14.283 4.746 20.529 1.00 96.00 88 VAL A N 1
ATOM 704 C CA . VAL A 1 88 ? -14.981 5.681 21.428 1.00 96.00 88 VAL A CA 1
ATOM 705 C C . VAL A 1 88 ? -16.414 5.216 21.691 1.00 96.00 88 VAL A C 1
ATOM 707 O O . VAL A 1 88 ? -16.808 5.100 22.850 1.00 96.00 88 VAL A O 1
ATOM 710 N N . ALA A 1 89 ? -17.164 4.855 20.646 1.00 93.06 89 ALA A N 1
ATOM 711 C CA . ALA A 1 89 ? -18.530 4.352 20.798 1.00 93.06 89 ALA A CA 1
ATOM 712 C C . ALA A 1 89 ? -18.592 3.088 21.676 1.00 93.06 89 ALA A C 1
ATOM 714 O O . ALA A 1 89 ? -19.460 2.971 22.543 1.00 93.06 89 ALA A O 1
ATOM 715 N N . LEU A 1 90 ? -17.645 2.160 21.499 1.00 93.81 90 LEU A N 1
ATOM 716 C CA . LEU A 1 90 ? -17.548 0.953 22.318 1.00 93.81 90 LEU A CA 1
ATOM 717 C C . LEU A 1 90 ? -17.216 1.280 23.782 1.00 93.81 90 LEU A C 1
ATOM 719 O O . LEU A 1 90 ? -17.811 0.698 24.688 1.00 93.81 90 LEU A O 1
ATOM 723 N N . MET A 1 91 ? -16.310 2.232 24.030 1.00 93.88 91 MET A N 1
ATOM 724 C CA . MET A 1 91 ? -15.994 2.692 25.386 1.00 93.88 91 MET A CA 1
ATOM 725 C C . MET A 1 91 ? -17.217 3.297 26.082 1.00 93.88 91 MET A C 1
ATOM 727 O O . MET A 1 91 ? -17.480 2.965 27.237 1.00 93.88 91 MET A O 1
ATOM 731 N N . GLU A 1 92 ? -17.999 4.124 25.387 1.00 93.50 92 GLU A N 1
ATOM 732 C CA . GLU A 1 92 ? -19.239 4.682 25.935 1.00 93.50 92 GLU A CA 1
ATOM 733 C C . GLU A 1 92 ? -20.276 3.599 26.248 1.00 93.50 92 GLU A C 1
ATOM 735 O O . GLU A 1 92 ? -20.945 3.653 27.279 1.00 93.50 92 GLU A O 1
ATOM 740 N N . MET A 1 93 ? -20.422 2.595 25.375 1.00 91.00 93 MET A N 1
ATOM 741 C CA . MET A 1 93 ? -21.320 1.463 25.624 1.00 91.00 93 MET A CA 1
ATOM 742 C C . MET A 1 93 ? -20.920 0.693 26.885 1.00 91.00 93 MET A C 1
ATOM 744 O O . MET A 1 93 ? -21.788 0.365 27.693 1.00 91.00 93 MET A O 1
ATOM 748 N N . LEU A 1 94 ? -19.623 0.450 27.082 1.00 93.00 94 LEU A N 1
ATOM 749 C CA . LEU A 1 94 ? -19.111 -0.223 28.276 1.00 93.00 94 LEU A CA 1
ATOM 750 C C . LEU A 1 94 ? -19.316 0.616 29.545 1.00 93.00 94 LEU A C 1
ATOM 752 O O . LEU A 1 94 ? -19.720 0.065 30.564 1.00 93.00 94 LEU A O 1
ATOM 756 N N . GLN A 1 95 ? -19.108 1.936 29.482 1.00 89.12 95 GLN A N 1
ATOM 757 C CA . GLN A 1 95 ? -19.355 2.846 30.611 1.00 89.12 95 GLN A CA 1
ATOM 758 C C . GLN A 1 95 ? -20.840 2.928 30.990 1.00 89.12 95 GLN A C 1
ATOM 760 O O . GLN A 1 95 ? -21.181 2.975 32.169 1.00 89.12 95 GLN A O 1
ATOM 765 N N . ARG A 1 96 ? -21.743 2.910 30.002 1.00 77.06 96 ARG A N 1
ATOM 766 C CA . ARG A 1 96 ? -23.191 2.830 30.256 1.00 77.06 96 ARG A CA 1
ATOM 767 C C . ARG A 1 96 ? -23.588 1.479 30.854 1.00 77.06 96 ARG A C 1
ATOM 769 O O . ARG A 1 96 ? -24.435 1.437 31.738 1.00 77.06 96 ARG A O 1
ATOM 776 N N . GLY A 1 97 ? -22.958 0.390 30.408 1.00 66.44 97 GLY A N 1
ATOM 777 C CA . GLY A 1 97 ? -23.177 -0.952 30.952 1.00 66.44 97 GLY A CA 1
ATOM 778 C C . GLY A 1 97 ? -22.719 -1.114 32.406 1.00 66.44 97 GLY A C 1
ATOM 779 O O . GLY A 1 97 ? -23.342 -1.862 33.153 1.00 66.44 97 GLY A O 1
ATOM 780 N N . THR A 1 98 ? -21.682 -0.389 32.839 1.00 58.69 98 THR A N 1
ATOM 781 C CA . THR A 1 98 ? -21.196 -0.424 34.230 1.00 58.69 98 THR A CA 1
ATOM 782 C C . THR A 1 98 ? -21.970 0.479 35.192 1.00 58.69 98 THR A C 1
ATOM 784 O O . THR A 1 98 ? -21.930 0.228 36.391 1.00 58.69 98 THR A O 1
ATOM 787 N N . GLN A 1 99 ? -22.719 1.480 34.712 1.00 57.56 99 GLN A N 1
ATOM 788 C CA . GLN A 1 99 ? -23.587 2.322 35.557 1.00 57.56 99 GLN A CA 1
ATOM 789 C C . GLN A 1 99 ? -24.974 1.713 35.848 1.00 57.56 99 GLN A C 1
ATOM 791 O O . GLN A 1 99 ? -25.782 2.335 36.534 1.00 57.56 99 GLN A O 1
ATOM 796 N N . GLY A 1 100 ? -25.260 0.509 35.340 1.00 51.72 100 GLY A N 1
ATOM 797 C CA . GLY A 1 100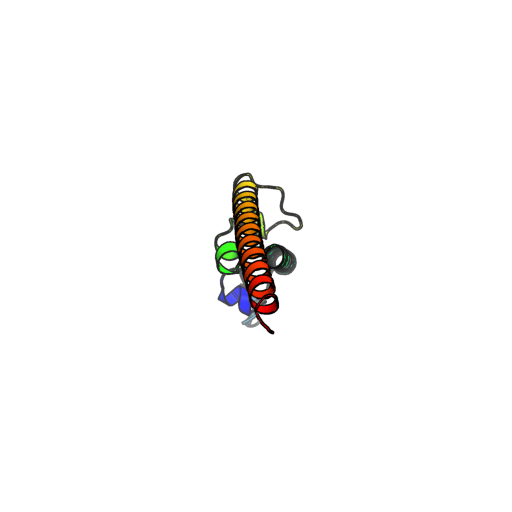 ? -26.554 -0.170 35.482 1.00 51.72 100 GLY A CA 1
ATOM 798 C C . GLY A 1 100 ? -26.587 -1.370 36.434 1.00 51.72 100 GLY A C 1
ATOM 799 O O . GLY A 1 100 ? -27.589 -2.081 36.429 1.00 51.72 100 GLY A O 1
ATOM 800 N N . LEU A 1 101 ? -25.532 -1.638 37.212 1.00 46.78 101 LEU A N 1
ATOM 801 C CA . LEU A 1 101 ? -25.539 -2.735 38.186 1.00 46.78 101 LEU A CA 1
ATOM 802 C C . LEU A 1 101 ? -25.828 -2.188 39.604 1.00 46.78 101 LEU A C 1
ATOM 804 O O . LEU A 1 101 ? -25.010 -1.403 40.091 1.00 46.78 101 LEU A O 1
ATOM 808 N N . PRO A 1 102 ? -26.971 -2.535 40.234 1.00 51.91 102 PRO A N 1
ATOM 809 C CA . PRO A 1 102 ? -27.244 -2.227 41.640 1.00 51.91 102 PRO A CA 1
ATOM 810 C C . PRO A 1 102 ? -26.352 -3.021 42.603 1.00 51.91 102 PRO A C 1
ATOM 812 O O . PRO A 1 102 ? -25.895 -4.127 42.227 1.00 51.91 102 PRO A O 1
#

Sequence (102 aa):
MRHYDGLGLLQSFRADNGYRRFRRVAVVQVQQIQRFLTAGFTLEEVRSFPGCMLMIEGAALCTETKQAQRERLAAIEDQMAALERQRVALMEMLQRGTQGLP

Foldseek 3Di:
DVVCCVVVLFDWDQDPVRDTDGDPQVVQLVVLCVVVVVLVDDPVVSSPDDVLSRRDNVRDDDVVNVVVSVVSVVVVVVVVVVVVVVVVVVVVVVVVVVVPDD

pLDDT: mean 75.32, std 12.47, range [46.78, 96.31]

Organism: NCBI:txid76731